Protein AF-A0A6P0XZG1-F1 (afdb_monomer)

Radius of gyration: 14.91 Å; Cα contacts (8 Å, |Δi|>4): 130; chains: 1; bounding box: 39×35×46 Å

pLDDT: mean 83.24, std 15.4, range [31.14, 98.12]

Nearest PDB structures (foldseek):
  1z3x-assembly1_A  TM=9.271E-01  e=6.833E-06  Thermosynechococcus vestitus
  4ykb-assembly6_F  TM=9.089E-01  e=1.817E-05  Chlamydomonas reinhardtii
  7e2r-assembly1_B  TM=8.414E-01  e=8.492E-06  Arabidopsis thaliana
  7e2r-assembly1_A  TM=8.650E-01  e=1.242E-05  Arabidopsis thaliana

Mean predicted aligned error: 6.39 Å

Solvent-accessible surface area (backbone atoms only — not comparable to full-atom values): 8216 Å² total; per-residue (Å²): 114,64,75,66,53,54,54,60,67,45,45,62,36,52,52,25,37,73,69,61,37,43,55,62,24,36,54,43,48,51,53,48,52,25,72,57,28,95,57,8,76,81,65,78,50,57,54,72,66,42,61,70,69,40,61,70,67,59,56,51,50,56,28,51,52,35,21,63,63,48,73,69,40,22,16,62,64,47,46,50,48,58,54,50,70,77,39,85,89,65,98,72,91,70,98,40,72,70,52,51,52,50,46,26,49,67,20,61,49,26,57,98,89,40,76,55,56,80,72,86,67,60,69,64,52,92,86,40,49,64,26,41,36,64,74,84,76,69,66,87,128

Structure (mmCIF, N/CA/C/O backbone):
data_AF-A0A6P0XZG1-F1
#
_entry.id   AF-A0A6P0XZG1-F1
#
loop_
_atom_site.group_PDB
_atom_site.id
_atom_site.type_symbol
_atom_site.label_atom_id
_atom_site.label_alt_id
_atom_site.label_comp_id
_atom_site.label_asym_id
_atom_site.label_entity_id
_atom_site.label_seq_id
_atom_site.pdbx_PDB_ins_code
_atom_site.Cartn_x
_atom_site.Cartn_y
_atom_site.Cartn_z
_atom_site.occupancy
_atom_site.B_iso_or_equiv
_atom_site.auth_seq_id
_atom_site.auth_comp_id
_atom_site.auth_asym_id
_atom_site.auth_atom_id
_atom_site.pdbx_PDB_model_num
ATOM 1 N N . MET A 1 1 ? -5.597 4.637 27.592 1.00 44.97 1 MET A N 1
ATOM 2 C CA . MET A 1 1 ? -6.274 5.655 26.754 1.00 44.97 1 MET A CA 1
ATOM 3 C C . MET A 1 1 ? -5.922 5.474 25.277 1.00 44.97 1 MET A C 1
ATOM 5 O O . MET A 1 1 ? -6.821 5.626 24.461 1.00 44.97 1 MET A O 1
ATOM 9 N N . GLU A 1 2 ? -4.711 5.007 24.944 1.00 47.00 2 GLU A N 1
ATOM 10 C CA . GLU A 1 2 ? -4.294 4.628 23.575 1.00 47.00 2 GLU A CA 1
ATOM 11 C C . GLU A 1 2 ? -5.218 3.621 22.872 1.00 47.00 2 GLU A C 1
ATOM 13 O O . GLU A 1 2 ? -5.641 3.878 21.752 1.00 47.00 2 GLU A O 1
ATOM 18 N N . GLN A 1 3 ? -5.644 2.533 23.533 1.00 44.84 3 GLN A N 1
ATOM 19 C CA . GLN A 1 3 ? -6.479 1.500 22.886 1.00 44.84 3 GLN A CA 1
ATOM 20 C C . GLN A 1 3 ? -7.816 2.032 22.332 1.00 44.84 3 GLN A C 1
ATOM 22 O O . GLN A 1 3 ? -8.344 1.511 21.354 1.00 44.84 3 GLN A O 1
ATOM 27 N N . LYS A 1 4 ? -8.382 3.067 22.972 1.00 44.97 4 LYS A N 1
ATOM 28 C CA . LYS A 1 4 ? -9.669 3.664 22.585 1.00 44.97 4 LYS A CA 1
ATOM 29 C C . LYS A 1 4 ? -9.500 4.674 21.443 1.00 44.97 4 LYS A C 1
ATOM 31 O O . LYS A 1 4 ? -10.390 4.791 20.611 1.00 44.97 4 LYS A O 1
ATOM 36 N N . SER A 1 5 ? -8.357 5.364 21.406 1.00 54.06 5 SER A N 1
ATOM 37 C CA . SER A 1 5 ? -7.994 6.303 20.339 1.00 54.06 5 SER A CA 1
ATOM 38 C C . SER A 1 5 ? -7.593 5.571 19.056 1.00 54.06 5 SER A C 1
ATOM 40 O O . SER A 1 5 ? -8.029 5.964 17.981 1.00 54.06 5 SER A O 1
ATOM 42 N N . ASN A 1 6 ? -6.865 4.452 19.171 1.00 58.75 6 ASN A N 1
ATOM 43 C CA . ASN A 1 6 ? -6.512 3.613 18.021 1.00 58.75 6 ASN A CA 1
ATOM 44 C C . ASN A 1 6 ? -7.757 3.014 17.358 1.00 58.75 6 ASN A C 1
ATOM 46 O O . ASN A 1 6 ? -7.850 2.988 16.140 1.00 58.75 6 ASN A O 1
ATOM 50 N N . ASN A 1 7 ? -8.758 2.601 18.141 1.00 65.62 7 ASN A N 1
ATOM 51 C CA . ASN A 1 7 ? -10.001 2.053 17.592 1.00 65.62 7 ASN A CA 1
ATOM 52 C C . ASN A 1 7 ? -10.780 3.092 16.751 1.00 65.62 7 ASN A C 1
ATOM 54 O O . ASN A 1 7 ? -11.318 2.759 15.703 1.00 65.62 7 ASN A O 1
ATOM 58 N N . LEU A 1 8 ? -10.770 4.368 17.157 1.00 79.44 8 LEU A N 1
ATOM 59 C CA . LEU A 1 8 ? -11.371 5.453 16.369 1.00 79.44 8 LEU A CA 1
ATOM 60 C C . LEU A 1 8 ? -10.550 5.809 15.123 1.00 79.44 8 LEU A C 1
ATOM 62 O O . LEU A 1 8 ? -11.139 6.148 14.101 1.00 79.44 8 LEU A O 1
ATOM 66 N N . LEU A 1 9 ? -9.219 5.719 15.194 1.00 86.56 9 LEU A N 1
ATOM 67 C CA . LEU A 1 9 ? -8.330 6.052 14.078 1.00 86.56 9 LEU A CA 1
ATOM 68 C C . LEU A 1 9 ? -8.569 5.154 12.856 1.00 86.56 9 LEU A C 1
ATOM 70 O O . LEU A 1 9 ? -8.528 5.641 11.733 1.00 86.56 9 LEU A O 1
ATOM 74 N N . PHE A 1 10 ? -8.869 3.871 13.073 1.00 91.75 10 PHE A N 1
ATOM 75 C CA . PHE A 1 10 ? -9.104 2.910 11.990 1.00 91.75 10 PHE A CA 1
ATOM 76 C C . PHE A 1 10 ? -10.584 2.711 11.633 1.00 91.75 10 PHE A C 1
ATOM 78 O O . PHE A 1 10 ? -10.879 1.979 10.693 1.00 91.75 10 PHE A O 1
ATOM 85 N N . ALA A 1 11 ? -11.522 3.338 12.350 1.00 92.81 11 ALA A N 1
ATOM 86 C CA . ALA A 1 11 ? -12.956 3.087 12.172 1.00 92.81 11 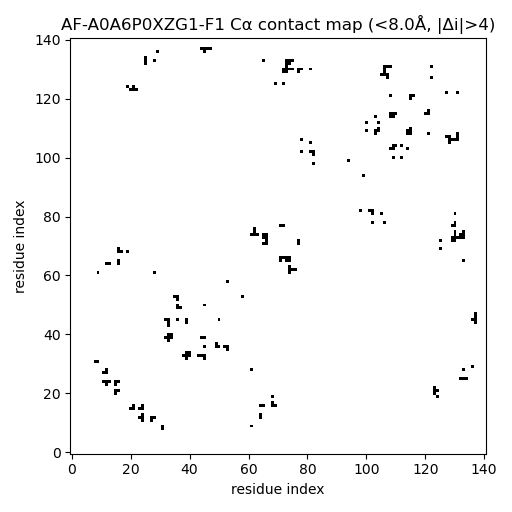ALA A CA 1
ATOM 87 C C . ALA A 1 11 ? -13.455 3.439 10.759 1.00 92.81 11 ALA A C 1
ATOM 89 O O . ALA A 1 11 ? -14.234 2.691 10.170 1.00 92.81 11 ALA A O 1
ATOM 90 N N . ASN A 1 12 ? -12.978 4.553 10.194 1.00 95.19 12 ASN A N 1
ATOM 91 C CA . ASN A 1 12 ? -13.317 4.940 8.824 1.00 95.19 12 ASN A CA 1
ATOM 92 C C . ASN A 1 12 ? -12.760 3.938 7.810 1.00 95.19 12 ASN A C 1
ATOM 94 O O . ASN A 1 12 ? -13.476 3.523 6.903 1.00 95.19 12 ASN A O 1
ATOM 98 N N . LEU A 1 13 ? -11.505 3.518 7.996 1.00 96.56 13 LEU A N 1
ATOM 99 C CA . LEU A 1 13 ? -10.852 2.546 7.126 1.00 96.56 13 LEU A CA 1
ATOM 100 C C . LEU A 1 13 ? -11.584 1.198 7.141 1.00 96.56 13 LEU A C 1
ATOM 102 O O . LEU A 1 13 ? -11.868 0.655 6.078 1.00 96.56 13 LEU A O 1
ATOM 106 N N . ASP A 1 14 ? -11.921 0.681 8.326 1.00 96.25 14 ASP A N 1
ATOM 107 C CA . ASP A 1 14 ? -12.680 -0.565 8.487 1.00 96.25 14 ASP A CA 1
ATOM 108 C C . ASP A 1 14 ? -14.017 -0.500 7.732 1.00 96.25 14 ASP A C 1
ATOM 110 O O . ASP A 1 14 ? -14.322 -1.392 6.944 1.00 96.25 14 ASP A O 1
ATOM 114 N N . ASN A 1 15 ? -14.751 0.608 7.876 1.00 97.00 15 ASN A N 1
ATOM 115 C CA . ASN A 1 15 ? -16.022 0.830 7.188 1.00 97.00 15 ASN A CA 1
ATOM 116 C C . ASN A 1 15 ? -15.869 0.936 5.657 1.00 97.00 15 ASN A C 1
ATOM 118 O O . ASN A 1 15 ? -16.650 0.339 4.914 1.00 97.00 15 ASN A O 1
ATOM 122 N N . TYR A 1 16 ? -14.864 1.669 5.162 1.00 98.12 16 TYR A N 1
ATOM 123 C CA . TYR A 1 16 ? -14.605 1.768 3.721 1.00 98.12 16 TYR A CA 1
ATOM 124 C C . TYR A 1 16 ? -14.214 0.418 3.117 1.00 98.12 16 TYR A C 1
ATOM 126 O O . TYR A 1 16 ? -14.688 0.068 2.035 1.00 98.12 16 TYR A O 1
ATOM 134 N N . LEU A 1 17 ? -13.385 -0.359 3.816 1.00 97.56 17 LEU A N 1
ATOM 135 C CA . LEU A 1 17 ? -12.974 -1.687 3.370 1.00 97.56 17 LEU A CA 1
ATOM 136 C C . LEU A 1 17 ? -14.134 -2.690 3.401 1.00 97.56 17 LEU A C 1
ATOM 138 O O . LEU A 1 17 ? -14.301 -3.440 2.440 1.00 97.56 17 LEU A O 1
ATOM 142 N N . GLU A 1 18 ? -14.971 -2.672 4.442 1.00 97.00 18 GLU A N 1
ATOM 143 C CA . GLU A 1 18 ? -16.171 -3.516 4.530 1.00 97.00 18 GLU A CA 1
ATOM 144 C C . GLU A 1 18 ? -17.127 -3.264 3.356 1.00 97.00 18 GLU A C 1
ATOM 146 O O . GLU A 1 18 ? -17.650 -4.203 2.750 1.00 97.00 18 GLU A O 1
ATOM 151 N N . GLN A 1 19 ? -17.296 -1.996 2.976 1.00 97.56 19 GLN A N 1
ATOM 152 C CA . GLN A 1 19 ? -18.109 -1.586 1.830 1.00 97.56 19 GLN A CA 1
ATOM 153 C C . GLN A 1 19 ? -17.396 -1.730 0.476 1.00 97.56 19 GLN A C 1
ATOM 155 O O . GLN A 1 19 ? -17.976 -1.383 -0.554 1.00 97.56 19 GLN A O 1
ATOM 160 N N . GLN A 1 20 ? -16.154 -2.230 0.452 1.00 96.50 20 GLN A N 1
ATOM 161 C CA . GLN A 1 20 ? -15.329 -2.363 -0.756 1.00 96.50 20 GLN A CA 1
ATOM 162 C C . GLN A 1 20 ? -15.133 -1.031 -1.502 1.00 96.50 20 GLN A C 1
ATOM 164 O O . GLN A 1 20 ? -14.974 -0.988 -2.724 1.00 96.50 20 GLN A O 1
ATOM 169 N N . GLN A 1 21 ? -15.127 0.078 -0.765 1.00 98.00 21 GLN A N 1
ATOM 170 C CA . GLN A 1 21 ? -14.813 1.410 -1.270 1.00 98.00 21 GLN A CA 1
ATOM 171 C C . GLN A 1 21 ? -13.292 1.581 -1.305 1.00 98.00 21 GLN A C 1
ATOM 173 O O . GLN A 1 21 ? -12.710 2.346 -0.541 1.00 98.00 21 GLN A O 1
ATOM 178 N N . TRP A 1 22 ? -12.638 0.826 -2.190 1.00 97.19 22 TRP A N 1
ATOM 179 C CA . TRP A 1 22 ? -11.182 0.662 -2.221 1.00 97.19 22 TRP A CA 1
ATOM 180 C C . TRP A 1 22 ? -10.405 1.968 -2.375 1.00 97.19 22 TRP A C 1
ATOM 182 O O . TRP A 1 22 ? -9.351 2.115 -1.767 1.00 97.19 22 TRP A O 1
ATOM 192 N N . GLN A 1 23 ? -10.922 2.920 -3.156 1.00 95.69 23 GLN A N 1
ATOM 193 C CA . GLN A 1 23 ? -10.289 4.230 -3.307 1.00 95.69 23 GLN A CA 1
ATOM 194 C C . GLN A 1 23 ? -10.348 5.032 -2.001 1.00 95.69 23 GLN A C 1
ATOM 196 O O . GLN A 1 23 ? -9.318 5.495 -1.528 1.00 95.69 23 GLN A O 1
ATOM 201 N N . CYS A 1 24 ? -11.523 5.123 -1.371 1.00 96.06 24 CYS A N 1
ATOM 202 C CA . CYS A 1 24 ? -11.682 5.812 -0.088 1.00 96.06 24 CYS A CA 1
ATOM 203 C C . CYS A 1 24 ? -10.865 5.138 1.023 1.00 96.06 24 CYS A C 1
ATOM 205 O O . CYS A 1 24 ? -10.276 5.818 1.854 1.00 96.06 24 CYS A O 1
ATOM 207 N N . ALA A 1 25 ? -10.780 3.804 1.020 1.00 96.81 25 ALA A N 1
ATOM 208 C CA . ALA A 1 25 ? -9.919 3.062 1.937 1.00 96.81 25 ALA A CA 1
ATOM 209 C C . ALA A 1 25 ? -8.429 3.364 1.706 1.00 96.81 25 ALA A C 1
ATOM 211 O O . ALA A 1 25 ? -7.663 3.461 2.665 1.00 96.81 25 ALA A O 1
ATOM 212 N N . ASN A 1 26 ? -8.011 3.523 0.447 1.00 95.25 26 ASN A N 1
ATOM 213 C CA . ASN A 1 26 ? -6.645 3.901 0.097 1.00 95.25 26 ASN A CA 1
ATOM 214 C C . ASN A 1 26 ? -6.304 5.309 0.607 1.00 95.25 26 ASN A C 1
ATOM 216 O O . ASN A 1 26 ? -5.312 5.479 1.309 1.00 95.25 26 ASN A O 1
ATOM 220 N N . GLU A 1 27 ? -7.175 6.279 0.327 1.00 92.94 27 GLU A N 1
ATOM 221 C CA . GLU A 1 27 ? -7.048 7.665 0.793 1.00 92.94 27 GLU A CA 1
ATOM 222 C C . GLU A 1 27 ? -7.064 7.746 2.332 1.00 92.94 27 GLU A C 1
ATOM 224 O O . GLU A 1 27 ? -6.228 8.414 2.932 1.00 92.94 27 GLU A O 1
ATOM 229 N N . GLU A 1 28 ? -7.952 7.013 3.014 1.00 94.56 28 GLU A N 1
ATOM 230 C CA . GLU A 1 28 ? -7.965 6.979 4.483 1.00 94.56 28 GLU A CA 1
ATOM 231 C C . GLU A 1 28 ? -6.701 6.314 5.048 1.00 94.56 28 GLU A C 1
ATOM 233 O O . GLU A 1 28 ? -6.186 6.759 6.070 1.00 94.56 28 GLU A O 1
ATOM 238 N N . THR A 1 29 ? -6.158 5.284 4.387 1.00 93.56 29 THR A N 1
ATOM 239 C CA . THR A 1 29 ? -4.890 4.660 4.807 1.00 93.56 29 THR A CA 1
ATOM 240 C C . THR A 1 29 ? -3.748 5.673 4.773 1.00 93.56 29 THR A C 1
ATOM 242 O O . THR A 1 29 ? -2.985 5.759 5.732 1.00 93.56 29 THR A O 1
ATOM 245 N N . GLU A 1 30 ? -3.658 6.474 3.712 1.00 89.00 30 GLU A N 1
ATOM 246 C CA . GLU A 1 30 ? -2.685 7.563 3.596 1.00 89.00 30 GLU A CA 1
ATOM 247 C C . GLU A 1 30 ? -2.861 8.601 4.711 1.00 89.00 30 GLU A C 1
ATOM 249 O O . GLU A 1 30 ? -1.910 8.914 5.422 1.00 89.00 30 GLU A O 1
ATOM 254 N N . GLN A 1 31 ? -4.094 9.047 4.957 1.00 89.00 31 GLN A N 1
ATOM 255 C CA . GLN A 1 31 ? -4.394 9.983 6.044 1.00 89.00 31 GLN A CA 1
ATOM 256 C C . GLN A 1 31 ? -4.040 9.424 7.425 1.00 89.00 31 GLN A C 1
ATOM 258 O O . GLN A 1 31 ? -3.594 10.160 8.305 1.00 89.00 31 GLN A O 1
ATOM 263 N N . ILE A 1 32 ? -4.236 8.124 7.646 1.00 90.31 32 ILE A N 1
ATOM 264 C CA . ILE A 1 32 ? -3.835 7.463 8.887 1.00 90.31 32 ILE A CA 1
ATOM 265 C C . ILE A 1 32 ? -2.309 7.449 9.023 1.00 90.31 32 ILE A C 1
ATOM 267 O O . ILE A 1 32 ? -1.812 7.761 10.103 1.00 90.31 32 ILE A O 1
ATOM 271 N N . LEU A 1 33 ? -1.571 7.139 7.954 1.00 87.00 33 LEU A N 1
ATOM 272 C CA . LEU A 1 33 ? -0.107 7.173 7.974 1.00 87.00 33 LEU A CA 1
ATOM 273 C C . LEU A 1 33 ? 0.417 8.595 8.230 1.00 87.00 33 LEU A C 1
ATOM 275 O O . LEU A 1 33 ? 1.325 8.759 9.040 1.00 87.00 33 LEU A O 1
ATOM 279 N N . LEU A 1 34 ? -0.200 9.627 7.642 1.00 86.50 34 LEU A N 1
ATOM 280 C CA . LEU A 1 34 ? 0.192 11.026 7.860 1.00 86.50 34 LEU A CA 1
ATOM 281 C C . LEU A 1 34 ? 0.006 11.427 9.327 1.00 86.50 34 LEU A C 1
ATOM 283 O O . LEU A 1 34 ? 0.897 12.018 9.926 1.00 86.50 34 LEU A O 1
ATOM 287 N N . LYS A 1 35 ? -1.118 11.029 9.940 1.00 86.19 35 LYS A N 1
ATOM 288 C CA . LYS A 1 35 ? -1.396 11.239 11.376 1.00 86.19 35 LYS A CA 1
ATOM 289 C C . LYS A 1 35 ? -0.435 10.487 12.301 1.00 86.19 35 LYS A C 1
ATOM 291 O O . LYS A 1 35 ? -0.376 10.806 13.487 1.00 86.19 35 LYS A O 1
ATOM 296 N N . MET A 1 36 ? 0.221 9.442 11.803 1.00 83.75 36 MET A N 1
ATOM 297 C CA . MET A 1 36 ? 1.172 8.628 12.561 1.00 83.75 36 MET A CA 1
ATOM 298 C C . MET A 1 36 ? 2.628 9.053 12.363 1.00 83.75 36 MET A C 1
ATOM 300 O O . MET A 1 36 ? 3.464 8.641 13.168 1.00 83.75 36 MET A O 1
ATOM 304 N N . SER A 1 37 ? 2.932 9.827 11.318 1.00 81.44 37 SER A N 1
ATOM 305 C CA . SER A 1 37 ? 4.247 10.446 11.129 1.00 81.44 37 SER A CA 1
ATOM 306 C C . SER A 1 37 ? 4.405 11.625 12.098 1.00 81.44 37 SER A C 1
ATOM 308 O O . SER A 1 37 ? 3.418 12.232 12.518 1.00 81.44 37 SER A O 1
ATOM 310 N N . GLU A 1 38 ? 5.650 11.919 12.485 1.00 75.94 38 GLU A N 1
ATOM 311 C CA . GLU A 1 38 ? 5.972 13.045 13.370 1.00 75.94 38 GLU A CA 1
ATOM 312 C C . GLU A 1 38 ? 5.578 14.383 12.722 1.00 75.94 38 GLU A C 1
ATOM 314 O O . GLU A 1 38 ? 4.923 15.195 13.375 1.00 75.94 38 GLU A O 1
ATOM 319 N N . ASP A 1 39 ? 5.886 14.550 11.429 1.00 74.38 39 ASP A N 1
ATOM 320 C CA . ASP A 1 39 ? 5.683 15.798 10.677 1.00 74.38 39 ASP A CA 1
ATOM 321 C C . ASP A 1 39 ? 4.701 15.643 9.494 1.00 74.38 39 ASP A C 1
ATOM 323 O O . ASP A 1 39 ? 4.377 16.621 8.818 1.00 74.38 39 ASP A O 1
ATOM 327 N N . GLY A 1 40 ? 4.184 14.433 9.242 1.00 75.62 40 GLY A N 1
ATOM 328 C CA . GLY A 1 40 ? 3.423 14.112 8.028 1.00 75.62 40 GLY A CA 1
ATOM 329 C C . GLY A 1 40 ? 2.174 14.965 7.799 1.00 75.62 40 GLY A C 1
ATOM 330 O O . GLY A 1 40 ? 1.867 15.317 6.667 1.00 75.62 40 GLY A O 1
ATOM 331 N N . LEU A 1 41 ? 1.466 15.370 8.858 1.00 76.50 41 LEU A N 1
ATOM 332 C CA . LEU A 1 41 ? 0.315 16.276 8.728 1.00 76.50 41 L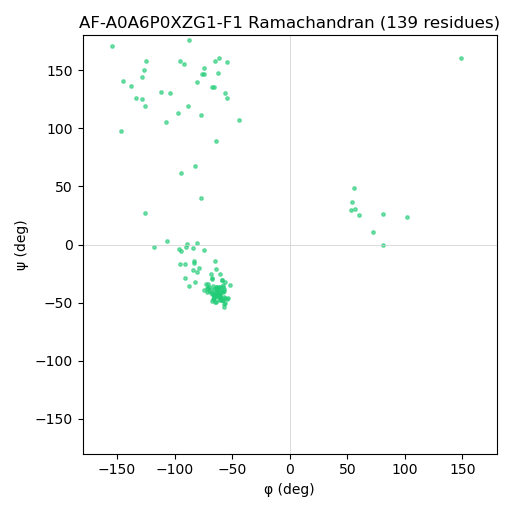EU A CA 1
ATOM 333 C C . LEU A 1 41 ? 0.699 17.700 8.300 1.00 76.50 41 LEU A C 1
ATOM 335 O O . LEU A 1 41 ? -0.145 18.414 7.759 1.00 76.50 41 LEU A O 1
ATOM 339 N N . GLU A 1 42 ? 1.928 18.133 8.582 1.00 74.94 42 GLU A N 1
ATOM 340 C CA . GLU A 1 42 ? 2.420 19.462 8.210 1.00 74.94 42 GLU A CA 1
ATOM 341 C C . GLU A 1 42 ? 3.019 19.468 6.801 1.00 74.94 42 GLU A C 1
ATOM 343 O O . GLU A 1 42 ? 2.874 20.452 6.074 1.00 74.94 42 GLU A O 1
ATOM 348 N N . THR A 1 43 ? 3.681 18.376 6.414 1.00 77.06 43 THR A N 1
ATOM 349 C CA . THR A 1 43 ? 4.369 18.237 5.123 1.00 77.06 43 THR A CA 1
ATOM 350 C C . THR A 1 43 ? 3.492 17.645 4.023 1.00 77.06 43 THR A C 1
ATOM 352 O O . THR A 1 43 ? 3.850 17.769 2.853 1.00 77.06 43 THR A O 1
ATOM 355 N N . ASP A 1 44 ? 2.371 17.011 4.386 1.00 76.69 44 ASP A N 1
ATOM 356 C CA . ASP A 1 44 ? 1.562 16.158 3.501 1.00 76.69 44 ASP A CA 1
ATOM 357 C C . ASP A 1 44 ? 2.412 15.056 2.836 1.00 76.69 44 ASP A C 1
ATOM 359 O O . ASP A 1 44 ? 2.179 14.638 1.703 1.00 76.69 44 ASP A O 1
ATOM 363 N N . PHE A 1 45 ? 3.467 14.620 3.536 1.00 74.81 45 PHE A N 1
ATOM 364 C CA . PHE A 1 45 ? 4.474 13.702 3.023 1.00 74.81 45 PHE A CA 1
ATOM 365 C C . PHE A 1 45 ? 4.981 12.768 4.122 1.00 74.81 45 PHE A C 1
ATOM 367 O O . PHE A 1 45 ? 5.195 13.180 5.259 1.00 74.81 45 PHE A O 1
ATOM 374 N N . ILE A 1 46 ? 5.202 11.503 3.767 1.00 73.38 46 ILE A N 1
ATOM 375 C CA . ILE A 1 46 ? 5.769 10.486 4.656 1.00 73.38 46 ILE A CA 1
ATOM 376 C C . ILE A 1 46 ? 6.977 9.901 3.944 1.00 73.38 46 ILE A C 1
ATOM 378 O O . ILE A 1 46 ? 6.835 9.309 2.869 1.00 73.38 46 ILE A O 1
ATOM 382 N N . ASP A 1 47 ? 8.153 10.039 4.544 1.00 71.62 47 ASP A N 1
ATOM 383 C CA . ASP A 1 47 ? 9.342 9.362 4.046 1.00 71.62 47 ASP A CA 1
ATOM 384 C C . ASP A 1 47 ? 9.488 7.948 4.640 1.00 71.62 47 ASP A C 1
ATOM 386 O O . ASP A 1 47 ? 8.692 7.469 5.455 1.00 71.62 47 ASP A O 1
ATOM 390 N N . LEU A 1 48 ? 10.500 7.221 4.171 1.00 70.50 48 LEU A N 1
ATOM 391 C CA . LEU A 1 48 ? 10.781 5.877 4.671 1.00 70.50 48 LEU A CA 1
ATOM 392 C C . LEU A 1 48 ? 11.252 5.882 6.132 1.00 70.50 48 LEU A C 1
ATOM 394 O O . LEU A 1 48 ? 10.992 4.907 6.837 1.00 70.50 48 LEU A O 1
ATOM 398 N N . ASP A 1 49 ? 11.900 6.951 6.594 1.00 72.25 49 ASP A N 1
ATOM 399 C CA . ASP A 1 49 ? 12.395 7.052 7.967 1.00 72.25 49 ASP A CA 1
ATOM 400 C C . ASP A 1 49 ? 11.218 7.222 8.945 1.00 72.25 49 ASP A C 1
ATOM 402 O O . ASP A 1 49 ? 11.196 6.603 10.011 1.00 72.25 49 ASP A O 1
ATOM 406 N N . ASP A 1 50 ? 10.187 7.977 8.562 1.00 72.19 50 ASP A N 1
ATOM 407 C CA . ASP A 1 50 ? 8.925 8.095 9.292 1.00 72.19 50 ASP A CA 1
ATOM 408 C C . ASP A 1 50 ? 8.219 6.743 9.417 1.00 72.19 50 ASP A C 1
ATOM 410 O O . ASP A 1 50 ? 7.783 6.357 10.505 1.00 72.19 50 ASP A O 1
ATOM 414 N N . ILE A 1 51 ? 8.157 5.979 8.321 1.00 71.19 51 ILE A N 1
ATOM 415 C CA . ILE A 1 51 ? 7.613 4.612 8.311 1.00 71.19 51 ILE A CA 1
ATOM 416 C C . ILE A 1 51 ? 8.401 3.708 9.269 1.00 71.19 51 ILE A C 1
ATOM 418 O O . ILE A 1 51 ? 7.801 2.905 9.984 1.00 71.19 51 ILE A O 1
ATOM 422 N N . GLU A 1 52 ? 9.730 3.819 9.317 1.00 70.38 52 GLU A N 1
ATOM 423 C CA . GLU A 1 52 ? 10.561 3.018 10.226 1.00 70.38 52 GLU A CA 1
ATOM 424 C C . GLU A 1 52 ? 10.348 3.369 11.707 1.00 70.38 52 GLU A C 1
ATOM 426 O O . GLU A 1 52 ? 10.469 2.493 12.570 1.00 70.38 52 GLU A O 1
ATOM 431 N N . LYS A 1 53 ? 10.001 4.623 12.016 1.00 73.62 53 LYS A N 1
ATOM 432 C CA . LYS A 1 53 ? 9.706 5.082 13.384 1.00 73.62 53 LYS A CA 1
ATOM 433 C C . LYS A 1 53 ? 8.290 4.738 13.853 1.00 73.62 53 LYS A C 1
ATOM 435 O O . LYS A 1 53 ? 8.049 4.674 15.062 1.00 73.62 53 LYS A O 1
ATOM 440 N N . MET A 1 54 ? 7.345 4.531 12.937 1.00 76.81 54 MET A N 1
ATOM 441 C CA . MET A 1 54 ? 5.958 4.210 13.279 1.00 76.81 54 MET A CA 1
ATOM 442 C C . MET A 1 54 ? 5.843 2.884 14.048 1.00 76.81 54 MET A C 1
ATOM 444 O O . MET A 1 54 ? 6.582 1.918 13.842 1.00 76.81 54 MET A O 1
ATOM 448 N N . SER A 1 55 ? 4.857 2.808 14.950 1.00 80.62 55 SER A N 1
ATOM 449 C CA . SER A 1 55 ? 4.689 1.618 15.785 1.00 80.62 55 SER A CA 1
ATOM 450 C C . SER A 1 55 ? 4.305 0.380 14.961 1.00 80.62 55 SER A C 1
ATOM 452 O O . SER A 1 55 ? 3.397 0.400 14.126 1.00 80.62 55 SER A O 1
ATOM 454 N N . VAL A 1 56 ? 4.951 -0.747 15.270 1.00 81.25 56 VAL A N 1
ATOM 455 C CA . VAL A 1 56 ? 4.676 -2.050 14.639 1.00 81.25 56 VAL A CA 1
ATOM 456 C C . VAL A 1 56 ? 3.203 -2.460 14.780 1.00 81.25 56 VAL A C 1
ATOM 458 O O . VAL A 1 56 ? 2.656 -3.123 13.900 1.00 81.25 56 VAL A O 1
ATOM 461 N N . GLU A 1 57 ? 2.548 -2.082 15.878 1.00 84.88 57 GLU A N 1
ATOM 462 C CA . GLU A 1 57 ? 1.151 -2.443 16.142 1.00 84.88 57 GLU A CA 1
ATOM 463 C C . GLU A 1 57 ? 0.168 -1.718 15.213 1.00 84.88 57 GLU A C 1
ATOM 465 O O . GLU A 1 57 ? -0.804 -2.314 14.740 1.00 84.88 57 GLU A O 1
ATOM 470 N N . ASN A 1 58 ? 0.451 -0.457 14.883 1.00 84.31 58 ASN A N 1
ATOM 471 C CA . ASN A 1 58 ? -0.361 0.304 13.939 1.00 84.31 58 ASN A CA 1
ATOM 472 C C . ASN A 1 58 ? -0.274 -0.286 12.527 1.00 84.31 58 ASN A C 1
ATOM 474 O O . ASN A 1 58 ? -1.308 -0.528 11.905 1.00 84.31 58 ASN A O 1
ATOM 478 N N . PHE A 1 59 ? 0.937 -0.609 12.057 1.00 84.44 59 PHE A N 1
ATOM 479 C CA . PHE A 1 59 ? 1.116 -1.263 10.757 1.00 84.44 59 PHE A CA 1
ATOM 480 C C . PHE A 1 59 ? 0.423 -2.618 10.681 1.00 84.44 59 PHE A C 1
ATOM 482 O O . PHE A 1 59 ? -0.235 -2.912 9.685 1.00 84.44 59 PHE A O 1
ATOM 489 N N . LYS A 1 60 ? 0.517 -3.428 11.741 1.00 89.62 60 LYS A N 1
ATOM 490 C CA . LYS A 1 60 ? -0.212 -4.701 11.817 1.00 89.62 60 LYS A CA 1
ATOM 491 C C . LYS A 1 60 ? -1.717 -4.499 11.708 1.00 89.62 60 LYS A C 1
ATOM 493 O O . LYS A 1 60 ? -2.373 -5.293 11.046 1.00 89.62 60 LYS A O 1
ATOM 498 N N . THR A 1 61 ? -2.257 -3.459 12.339 1.00 92.44 61 THR A N 1
ATOM 499 C CA . THR A 1 61 ? -3.697 -3.181 12.298 1.00 92.44 61 THR A CA 1
ATOM 500 C C . THR A 1 61 ? -4.143 -2.790 10.888 1.00 92.44 61 THR A C 1
ATOM 502 O O . THR A 1 61 ? -5.103 -3.367 10.380 1.00 92.44 61 THR A O 1
ATOM 505 N N . LEU A 1 62 ? -3.418 -1.877 10.226 1.00 92.62 62 LEU A N 1
ATOM 506 C CA . LEU A 1 62 ? 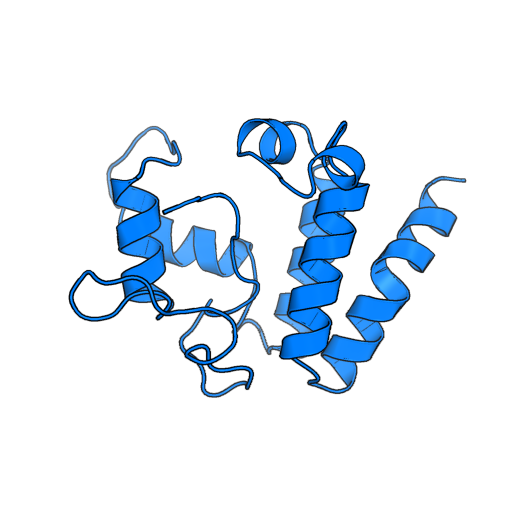-3.683 -1.511 8.830 1.00 92.62 62 LEU A CA 1
ATOM 507 C C . LEU A 1 62 ? -3.638 -2.740 7.914 1.00 92.62 62 LEU A C 1
ATOM 509 O O . LEU A 1 62 ? -4.571 -2.987 7.153 1.00 92.62 62 LEU A O 1
ATOM 513 N N . ASP A 1 63 ? -2.570 -3.530 8.021 1.00 93.94 63 ASP A N 1
ATOM 514 C CA . ASP A 1 63 ? -2.370 -4.720 7.200 1.00 93.94 6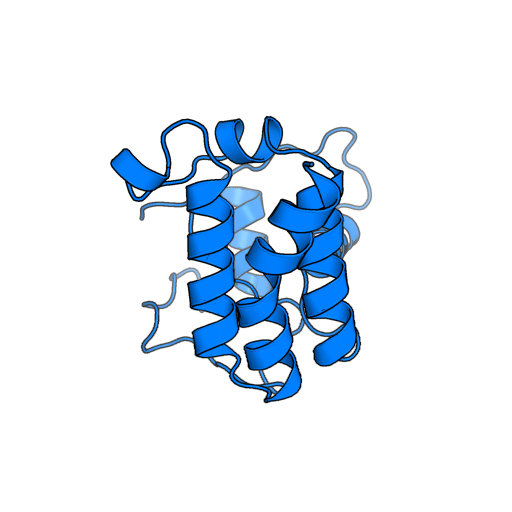3 ASP A CA 1
ATOM 515 C C . ASP A 1 63 ? -3.476 -5.761 7.415 1.00 93.94 63 ASP A C 1
ATOM 517 O O . ASP A 1 63 ? -4.053 -6.265 6.456 1.00 93.94 63 ASP A O 1
ATOM 521 N N . GLN A 1 64 ? -3.853 -6.028 8.668 1.00 95.69 64 GLN A N 1
ATOM 522 C CA . GLN A 1 64 ? -4.926 -6.969 8.993 1.00 95.69 64 GLN A CA 1
ATOM 523 C C . GLN A 1 64 ? -6.278 -6.553 8.414 1.00 95.69 64 GLN A C 1
ATOM 525 O O . GLN A 1 64 ? -7.026 -7.421 7.960 1.00 95.69 64 GLN A O 1
ATOM 530 N N . LEU A 1 65 ? -6.605 -5.258 8.414 1.00 96.81 65 LEU A N 1
ATOM 531 C CA . LEU A 1 65 ? -7.843 -4.767 7.808 1.00 96.81 65 LEU A CA 1
ATOM 532 C C . LEU A 1 65 ? -7.836 -4.991 6.293 1.00 96.81 65 LEU A C 1
ATOM 534 O O . LEU A 1 65 ? -8.781 -5.574 5.755 1.00 96.81 65 LEU A O 1
ATOM 538 N N . TRP A 1 66 ? -6.754 -4.601 5.616 1.00 97.81 66 TRP A N 1
ATOM 539 C CA . TRP A 1 66 ? -6.605 -4.810 4.175 1.00 97.81 66 TRP A CA 1
ATOM 540 C C . TRP A 1 66 ? -6.688 -6.291 3.802 1.00 97.81 66 TRP A C 1
ATOM 542 O O . TRP A 1 66 ? -7.482 -6.652 2.931 1.00 97.81 66 TRP A O 1
ATOM 552 N N . LEU A 1 67 ? -5.963 -7.163 4.505 1.00 97.56 67 LEU A N 1
ATOM 553 C CA . LEU A 1 67 ? -6.000 -8.610 4.288 1.00 97.56 67 LEU A CA 1
ATOM 554 C C . LEU A 1 67 ? -7.406 -9.186 4.499 1.00 97.56 67 LEU A C 1
ATOM 556 O O . LEU A 1 67 ? -7.898 -9.943 3.661 1.00 97.56 67 LEU A O 1
ATOM 560 N N . LYS A 1 68 ? -8.077 -8.811 5.596 1.00 97.56 68 LYS A N 1
ATOM 561 C CA . LYS A 1 68 ? -9.408 -9.319 5.961 1.00 97.56 68 LYS A CA 1
ATOM 562 C C . LYS A 1 68 ? -10.430 -9.071 4.855 1.00 97.56 68 LYS A C 1
ATOM 564 O O . LYS A 1 68 ? -11.103 -10.008 4.432 1.00 97.56 68 LYS A O 1
ATOM 569 N N . TYR A 1 69 ? -10.561 -7.826 4.401 1.00 97.69 69 TYR A N 1
ATOM 570 C CA . TYR A 1 69 ? -11.625 -7.454 3.464 1.00 97.69 69 TYR A CA 1
ATOM 571 C C . TYR A 1 69 ? -11.275 -7.743 2.005 1.00 97.69 69 TYR A C 1
ATOM 573 O O . TYR A 1 69 ? -12.173 -7.927 1.186 1.00 97.69 69 TYR A O 1
ATOM 581 N N . SER A 1 70 ? -9.986 -7.844 1.675 1.00 96.88 70 SER A N 1
ATOM 582 C CA . SER A 1 70 ? -9.530 -8.223 0.333 1.00 96.88 70 SER A CA 1
ATOM 583 C C . SER A 1 70 ? -9.359 -9.731 0.142 1.00 96.88 70 SER A C 1
ATOM 585 O O . SER A 1 70 ? -8.968 -10.156 -0.939 1.00 96.88 70 SER A O 1
ATOM 587 N N . ASN A 1 71 ? -9.632 -10.553 1.163 1.00 96.44 71 ASN A N 1
ATOM 588 C CA . ASN A 1 71 ? -9.352 -11.991 1.144 1.00 96.44 71 ASN A CA 1
ATOM 589 C C . ASN A 1 71 ? -7.867 -12.296 0.843 1.00 96.44 71 ASN A C 1
ATOM 591 O O . ASN A 1 71 ? -7.542 -13.124 -0.007 1.00 96.44 71 ASN A O 1
ATOM 595 N N . ASN A 1 72 ? -6.973 -11.608 1.561 1.00 96.00 72 ASN A N 1
ATOM 596 C CA . ASN A 1 72 ? -5.512 -11.647 1.418 1.00 96.00 72 ASN A CA 1
ATOM 597 C C . ASN A 1 72 ? -4.993 -11.217 0.036 1.00 96.00 72 ASN A C 1
ATOM 599 O O . ASN A 1 72 ? -3.921 -11.642 -0.387 1.00 96.00 72 ASN A O 1
ATOM 603 N N . HIS A 1 73 ? -5.753 -10.390 -0.684 1.00 97.06 73 HIS A N 1
ATOM 604 C CA . HIS A 1 73 ? -5.362 -9.907 -2.009 1.00 97.06 73 HIS A CA 1
ATOM 605 C C . HIS A 1 73 ? -4.583 -8.584 -1.952 1.00 97.06 73 HIS A C 1
ATOM 607 O O . HIS A 1 73 ? -3.728 -8.315 -2.793 1.00 97.06 73 HIS A O 1
ATOM 613 N N . PHE A 1 74 ? -4.846 -7.764 -0.938 1.00 97.38 74 PHE A N 1
ATOM 614 C CA . PHE A 1 74 ? -4.235 -6.458 -0.694 1.00 97.38 74 PHE A CA 1
ATOM 615 C C . PHE A 1 74 ? -3.651 -6.394 0.718 1.00 97.38 74 PHE A C 1
ATOM 617 O O . PHE A 1 74 ? -4.178 -7.024 1.636 1.00 97.38 74 PHE A O 1
ATOM 624 N N . GLY A 1 75 ? -2.586 -5.610 0.895 1.00 94.44 75 GLY A 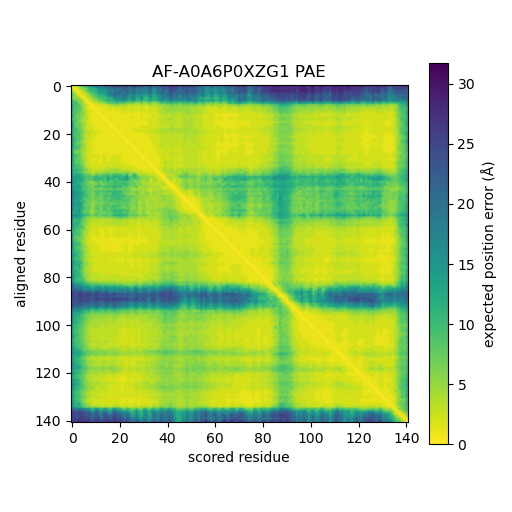N 1
ATOM 625 C CA . GLY A 1 75 ? -1.909 -5.447 2.183 1.00 94.44 75 GLY A CA 1
ATOM 626 C C . GLY A 1 75 ? -0.409 -5.177 2.060 1.00 94.44 75 GLY A C 1
ATOM 627 O O . GLY A 1 75 ? 0.231 -5.489 1.055 1.00 94.44 75 GLY A O 1
ATOM 628 N N . PHE A 1 76 ? 0.167 -4.631 3.126 1.00 89.81 76 PHE A N 1
ATOM 629 C CA . PHE A 1 76 ? 1.598 -4.355 3.244 1.00 89.81 76 PHE A CA 1
ATOM 630 C C . PHE A 1 76 ? 2.423 -5.643 3.384 1.00 89.81 76 PHE A C 1
ATOM 632 O O . PHE A 1 76 ? 3.543 -5.737 2.874 1.00 89.81 76 PHE A O 1
ATOM 639 N N . SER A 1 77 ? 1.877 -6.668 4.043 1.00 91.19 77 SER A N 1
ATOM 640 C CA . SER A 1 77 ? 2.494 -7.998 4.087 1.00 91.19 77 SER A CA 1
ATOM 641 C C . SER A 1 77 ? 2.559 -8.633 2.701 1.00 91.19 77 SER A C 1
ATOM 643 O O . SER A 1 77 ? 3.584 -9.222 2.367 1.00 91.19 77 SER A O 1
ATOM 645 N N . ILE A 1 78 ? 1.544 -8.420 1.857 1.00 93.00 78 ILE A N 1
ATOM 646 C CA . ILE A 1 78 ? 1.541 -8.871 0.460 1.00 93.00 78 ILE A CA 1
ATOM 647 C C . ILE A 1 78 ? 2.647 -8.174 -0.342 1.00 93.00 78 ILE A C 1
ATOM 649 O O . ILE A 1 78 ? 3.379 -8.844 -1.070 1.00 93.00 78 ILE A O 1
ATOM 653 N N . HIS A 1 79 ? 2.863 -6.861 -0.167 1.00 89.88 79 HIS A N 1
ATOM 654 C CA . HIS A 1 79 ? 4.014 -6.177 -0.787 1.00 89.88 79 HIS A CA 1
ATOM 655 C C . HIS A 1 79 ? 5.339 -6.814 -0.376 1.00 89.88 79 HIS A C 1
ATOM 657 O O . HIS A 1 79 ? 6.209 -7.061 -1.216 1.00 89.88 79 HIS A O 1
ATOM 663 N N . LYS A 1 80 ? 5.489 -7.105 0.921 1.00 85.38 80 LYS A N 1
ATOM 664 C CA . LYS A 1 80 ? 6.689 -7.748 1.455 1.00 85.38 80 LYS A CA 1
ATOM 665 C C . LYS A 1 80 ? 6.882 -9.142 0.864 1.00 85.38 80 LYS A C 1
ATOM 667 O O . LYS A 1 80 ? 7.997 -9.464 0.464 1.00 85.38 80 LYS A O 1
ATOM 672 N N . GLU A 1 81 ? 5.831 -9.951 0.777 1.00 88.44 81 GLU A N 1
ATOM 673 C CA . GLU A 1 81 ? 5.877 -11.285 0.171 1.00 88.44 81 GLU A CA 1
ATOM 674 C C . GLU A 1 81 ? 6.283 -11.229 -1.303 1.00 88.44 81 GLU A C 1
ATOM 676 O O . GLU A 1 81 ? 7.188 -11.962 -1.702 1.00 88.44 81 GLU A O 1
ATOM 681 N N . ILE A 1 82 ? 5.701 -10.312 -2.082 1.00 86.94 82 ILE A N 1
ATOM 682 C CA . ILE A 1 82 ? 6.047 -10.095 -3.494 1.00 86.94 82 ILE A CA 1
ATOM 683 C C . ILE A 1 82 ? 7.537 -9.760 -3.634 1.00 86.94 82 ILE A C 1
ATOM 685 O O . ILE A 1 82 ? 8.242 -10.377 -4.434 1.00 86.94 82 ILE A O 1
ATOM 689 N N . ILE A 1 83 ? 8.054 -8.835 -2.820 1.00 82.00 83 ILE A N 1
ATOM 690 C CA . ILE A 1 83 ? 9.474 -8.464 -2.867 1.00 82.00 83 ILE A CA 1
ATOM 691 C C . ILE A 1 83 ? 10.377 -9.612 -2.388 1.00 82.00 83 ILE A C 1
ATOM 693 O O . ILE A 1 83 ? 11.454 -9.820 -2.952 1.00 82.00 83 ILE A O 1
ATOM 697 N N . CYS A 1 84 ? 9.979 -10.351 -1.349 1.00 74.94 84 CYS A N 1
ATOM 698 C CA . CYS A 1 84 ? 10.759 -11.453 -0.785 1.00 74.94 84 CYS A CA 1
ATOM 699 C C . CYS A 1 84 ? 10.827 -12.667 -1.718 1.00 74.94 84 CYS A C 1
ATOM 701 O O . CYS A 1 84 ? 11.900 -13.259 -1.849 1.00 74.94 84 CYS A O 1
ATOM 703 N N . PHE A 1 85 ? 9.727 -13.016 -2.390 1.00 67.81 85 PHE A N 1
ATOM 704 C CA . PHE A 1 85 ? 9.688 -14.095 -3.381 1.00 67.81 85 PHE A CA 1
ATOM 705 C C . PHE A 1 85 ? 10.711 -13.856 -4.497 1.00 67.81 85 PHE A C 1
ATOM 707 O O . PHE A 1 85 ? 11.458 -14.746 -4.899 1.00 67.81 85 PHE A O 1
ATOM 714 N N . ASP A 1 86 ? 10.821 -12.599 -4.909 1.00 61.72 86 ASP A N 1
ATOM 715 C CA . ASP A 1 86 ? 11.744 -12.125 -5.928 1.00 61.72 86 ASP A CA 1
ATOM 716 C C . ASP A 1 86 ? 13.217 -12.031 -5.480 1.00 61.72 86 ASP A C 1
ATOM 718 O O . ASP A 1 86 ? 14.090 -11.690 -6.285 1.00 61.72 86 ASP A O 1
ATOM 722 N N . ARG A 1 87 ? 13.501 -12.292 -4.197 1.00 62.50 87 ARG A N 1
ATOM 723 C CA . ARG A 1 87 ? 14.787 -12.039 -3.525 1.00 62.50 87 ARG A CA 1
ATOM 724 C C . ARG A 1 87 ? 15.390 -13.261 -2.843 1.00 62.50 87 ARG A C 1
ATOM 726 O O . ARG A 1 87 ? 16.181 -13.089 -1.913 1.00 62.50 87 ARG A O 1
ATOM 733 N N . LEU A 1 88 ? 15.091 -14.475 -3.311 1.00 54.88 88 LEU A N 1
ATOM 734 C CA . LEU A 1 88 ? 15.888 -15.657 -2.961 1.00 54.88 88 LEU A CA 1
ATOM 735 C C . LEU A 1 88 ? 17.383 -15.265 -3.064 1.00 54.88 88 LEU A C 1
ATOM 737 O O . LEU A 1 88 ? 17.869 -15.045 -4.172 1.00 54.88 88 LEU A O 1
ATOM 741 N N . ASN A 1 89 ? 18.074 -15.117 -1.917 1.00 51.53 89 ASN A N 1
ATOM 742 C CA . ASN A 1 89 ? 19.510 -14.797 -1.733 1.00 51.53 89 ASN A CA 1
ATOM 743 C C . ASN A 1 89 ? 19.971 -13.356 -1.361 1.00 51.53 89 ASN A C 1
ATOM 745 O O . ASN A 1 89 ? 21.140 -13.053 -1.597 1.00 51.53 89 ASN A O 1
ATOM 749 N N . GLN A 1 90 ? 19.171 -12.466 -0.748 1.00 56.22 90 GLN A N 1
ATOM 750 C CA . GLN A 1 90 ? 19.717 -11.214 -0.154 1.00 56.22 90 GLN A CA 1
ATOM 751 C C . GLN A 1 90 ? 19.645 -11.172 1.383 1.00 56.22 90 GLN A C 1
ATOM 753 O O . GLN A 1 90 ? 18.595 -11.422 1.963 1.00 56.22 90 GLN A O 1
ATOM 758 N N . GLU A 1 91 ? 20.761 -10.811 2.036 1.00 54.75 91 GLU A N 1
ATOM 759 C CA . GLU A 1 91 ? 20.912 -10.802 3.506 1.00 54.75 91 GLU A CA 1
ATOM 760 C C . GLU A 1 91 ? 20.280 -9.584 4.208 1.00 54.75 91 GLU A C 1
ATOM 762 O O . GLU A 1 91 ? 20.006 -9.645 5.406 1.00 54.75 91 GLU A O 1
ATOM 767 N N . LYS A 1 92 ? 20.040 -8.475 3.492 1.00 57.56 92 LYS A N 1
ATOM 768 C CA . LYS A 1 92 ? 19.418 -7.257 4.041 1.00 57.56 92 LYS A CA 1
ATOM 769 C C . LYS A 1 92 ? 18.387 -6.665 3.084 1.00 57.56 92 LYS A C 1
ATOM 771 O O . LYS A 1 92 ? 18.609 -6.579 1.875 1.00 57.56 92 LYS A O 1
ATOM 776 N N . PHE A 1 93 ? 17.253 -6.263 3.648 1.00 64.00 93 PHE A N 1
ATOM 777 C CA . PHE A 1 93 ? 16.169 -5.586 2.948 1.00 64.00 93 PHE A CA 1
ATOM 778 C C . PHE A 1 93 ? 16.316 -4.079 3.160 1.00 64.00 93 PHE A C 1
ATOM 780 O O . PHE A 1 93 ? 16.165 -3.612 4.282 1.00 64.00 93 PHE A O 1
ATOM 787 N N . ASN A 1 94 ? 16.605 -3.344 2.086 1.00 68.88 94 ASN A N 1
ATOM 788 C CA . ASN A 1 94 ? 16.658 -1.883 2.083 1.00 68.88 94 ASN A CA 1
ATOM 789 C C . ASN A 1 94 ? 15.785 -1.395 0.935 1.00 68.88 94 ASN A C 1
ATOM 791 O O . ASN A 1 94 ? 16.052 -1.798 -0.194 1.00 68.88 94 ASN A O 1
ATOM 795 N N . TRP A 1 95 ? 14.812 -0.523 1.181 1.00 73.62 95 TRP A N 1
ATOM 796 C CA . TRP A 1 95 ? 13.982 0.086 0.140 1.00 73.62 95 TRP A CA 1
ATOM 797 C C . TRP A 1 95 ? 14.822 0.967 -0.803 1.00 73.62 95 TRP A C 1
ATOM 799 O O . TRP A 1 95 ? 15.017 2.153 -0.572 1.00 73.62 95 TRP A O 1
ATOM 809 N N . THR A 1 96 ? 15.367 0.382 -1.872 1.00 79.50 96 THR A N 1
ATOM 810 C CA . THR A 1 96 ? 16.073 1.129 -2.925 1.00 79.50 96 THR A CA 1
ATOM 811 C C . THR A 1 96 ? 15.128 1.446 -4.085 1.00 79.50 96 THR A C 1
ATOM 813 O O . THR A 1 96 ? 14.172 0.694 -4.302 1.00 79.50 96 THR A O 1
ATOM 816 N N . PRO A 1 97 ? 15.422 2.465 -4.918 1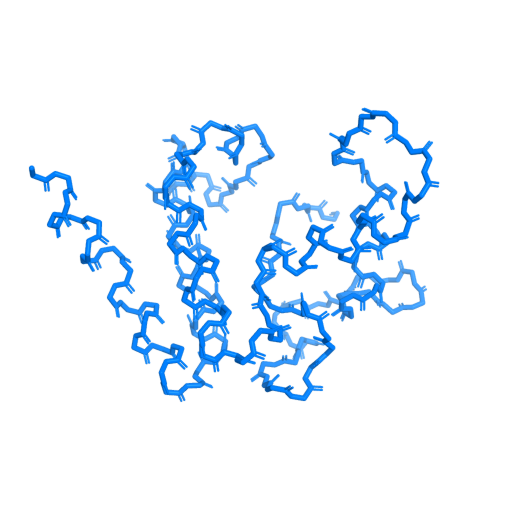.00 82.56 97 PRO A N 1
ATOM 817 C CA . PRO A 1 97 ? 14.619 2.758 -6.107 1.00 82.56 97 PRO A CA 1
ATOM 818 C C . PRO A 1 97 ? 14.410 1.537 -7.010 1.00 82.56 97 PRO A C 1
ATOM 820 O O . PRO A 1 97 ? 13.334 1.350 -7.562 1.00 82.56 97 PRO A O 1
ATOM 823 N N . ALA A 1 98 ? 15.407 0.649 -7.114 1.00 84.81 98 ALA A N 1
ATOM 824 C CA . ALA A 1 98 ? 15.294 -0.591 -7.880 1.00 84.81 98 ALA A CA 1
ATOM 825 C C . ALA A 1 98 ? 14.268 -1.575 -7.290 1.00 84.81 98 ALA A C 1
ATOM 827 O O . ALA A 1 98 ? 13.551 -2.226 -8.047 1.00 84.81 98 ALA A O 1
ATOM 828 N N . ILE A 1 99 ? 14.177 -1.685 -5.957 1.00 83.19 99 ILE A N 1
ATOM 829 C CA . ILE A 1 99 ? 13.135 -2.499 -5.314 1.00 83.19 99 ILE A CA 1
ATOM 830 C C . ILE A 1 99 ? 11.773 -1.899 -5.571 1.00 83.19 99 ILE A C 1
ATOM 832 O O . ILE A 1 99 ? 10.855 -2.638 -5.905 1.00 83.19 99 ILE A O 1
ATOM 836 N N . ILE A 1 100 ? 11.639 -0.587 -5.405 1.00 84.75 100 ILE A N 1
ATOM 837 C CA . ILE A 1 100 ? 10.317 0.023 -5.450 1.00 84.75 100 ILE A CA 1
ATOM 838 C C . ILE A 1 100 ? 9.793 0.034 -6.886 1.00 84.75 100 ILE A C 1
ATOM 840 O O . ILE A 1 100 ? 8.641 -0.307 -7.124 1.00 84.75 100 ILE A O 1
ATOM 844 N N . ASN A 1 101 ? 10.675 0.273 -7.856 1.00 88.56 101 ASN A N 1
ATOM 845 C CA . ASN A 1 101 ? 10.395 0.068 -9.270 1.00 88.56 101 ASN A CA 1
ATOM 846 C C . ASN A 1 101 ? 9.906 -1.358 -9.558 1.00 88.56 101 ASN A C 1
ATOM 848 O O . ASN A 1 101 ? 8.888 -1.520 -10.229 1.00 88.56 101 ASN A O 1
ATOM 852 N N . LYS A 1 102 ? 10.587 -2.377 -9.017 1.00 88.81 102 LYS A N 1
ATOM 853 C CA . LYS A 1 102 ? 10.207 -3.784 -9.204 1.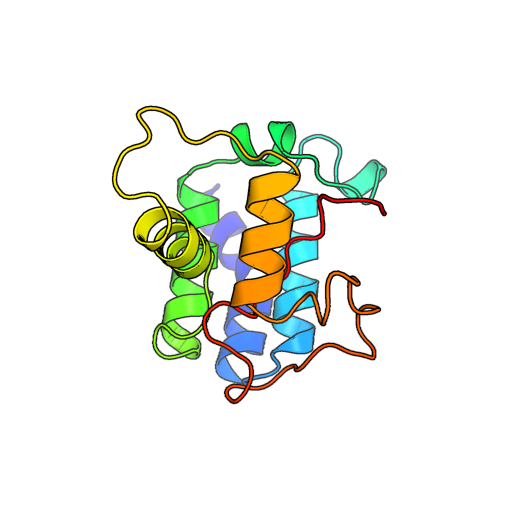00 88.81 102 LYS A CA 1
ATOM 854 C C . LYS A 1 102 ? 8.875 -4.123 -8.530 1.00 88.81 102 LYS A C 1
ATOM 856 O O . LYS A 1 102 ? 8.051 -4.806 -9.130 1.00 88.81 102 LYS A O 1
ATOM 861 N N . LEU A 1 103 ? 8.645 -3.634 -7.309 1.00 89.69 103 LEU A N 1
ATOM 862 C CA . LEU A 1 103 ? 7.352 -3.758 -6.637 1.00 89.69 103 LEU A CA 1
ATOM 863 C C . LEU A 1 103 ? 6.264 -3.130 -7.508 1.00 89.69 103 LEU A C 1
ATOM 865 O O . LEU A 1 103 ? 5.291 -3.807 -7.807 1.00 89.69 103 LEU A O 1
ATOM 869 N N . GLY A 1 104 ? 6.467 -1.892 -7.965 1.00 92.19 104 GLY A N 1
ATOM 870 C CA . GLY A 1 104 ? 5.529 -1.164 -8.814 1.00 92.19 104 GLY A CA 1
ATOM 871 C C . GLY A 1 104 ? 5.192 -1.899 -10.112 1.00 92.19 104 GLY A C 1
ATOM 872 O O . GLY A 1 104 ? 4.032 -1.903 -10.515 1.00 92.19 104 GLY A O 1
ATOM 873 N N . ASP A 1 105 ? 6.164 -2.572 -10.733 1.00 92.50 105 ASP A N 1
ATOM 874 C CA . ASP A 1 105 ? 5.919 -3.421 -11.905 1.00 92.50 105 ASP A CA 1
ATOM 875 C C . ASP A 1 105 ? 5.056 -4.652 -11.545 1.00 92.50 105 ASP A C 1
ATOM 877 O O . ASP A 1 105 ? 4.127 -4.991 -12.276 1.00 92.50 105 ASP A O 1
ATOM 881 N N . ASN A 1 106 ? 5.312 -5.297 -10.399 1.00 92.69 106 ASN A N 1
ATOM 882 C CA . ASN A 1 106 ? 4.581 -6.491 -9.952 1.00 92.69 106 ASN A CA 1
ATOM 883 C C . ASN A 1 106 ? 3.142 -6.192 -9.500 1.00 92.69 106 ASN A C 1
ATOM 885 O O . ASN A 1 106 ? 2.227 -6.958 -9.802 1.00 92.69 106 ASN A O 1
ATOM 889 N N . VAL A 1 107 ? 2.938 -5.090 -8.775 1.00 93.88 107 VAL A N 1
ATOM 890 C CA . VAL A 1 107 ? 1.623 -4.708 -8.233 1.00 93.88 107 VAL A CA 1
ATOM 891 C C . VAL A 1 107 ? 0.828 -3.823 -9.195 1.00 93.88 107 VAL A C 1
ATOM 893 O O . VAL A 1 107 ? -0.311 -3.469 -8.911 1.00 93.88 107 VAL A O 1
ATOM 896 N N . GLY A 1 108 ? 1.395 -3.470 -10.352 1.00 93.75 108 GLY A N 1
ATOM 897 C CA . GLY A 1 108 ? 0.708 -2.731 -11.413 1.00 93.75 108 GLY A CA 1
ATOM 898 C C . GLY A 1 108 ? 0.620 -1.218 -11.209 1.00 93.75 108 GLY A C 1
ATOM 899 O O . GLY A 1 108 ? -0.293 -0.593 -11.738 1.00 93.75 108 GLY A O 1
ATOM 900 N N . TRP A 1 109 ? 1.544 -0.619 -10.459 1.00 94.19 109 TRP A N 1
ATOM 901 C CA . TRP A 1 109 ? 1.727 0.842 -10.390 1.00 94.19 109 TRP A CA 1
ATOM 902 C C . TRP A 1 109 ? 2.581 1.381 -11.537 1.00 94.19 109 TRP A C 1
ATOM 904 O O . TRP A 1 109 ? 2.604 2.585 -11.792 1.00 94.19 109 TRP A O 1
ATOM 914 N N . ARG A 1 110 ? 3.295 0.492 -12.232 1.00 94.00 110 ARG A N 1
ATOM 915 C CA . ARG A 1 110 ? 4.142 0.821 -13.373 1.00 94.00 110 ARG A CA 1
ATOM 916 C C . ARG A 1 110 ? 3.801 -0.058 -14.556 1.00 94.00 110 ARG A C 1
ATOM 918 O O . ARG A 1 110 ? 3.492 -1.240 -14.413 1.00 94.00 110 ARG A O 1
ATOM 925 N N . LYS A 1 111 ? 3.886 0.525 -15.746 1.00 92.38 111 LYS A N 1
ATOM 926 C CA . LYS A 1 111 ? 3.717 -0.185 -17.008 1.00 92.38 111 LYS A CA 1
ATOM 927 C C . LYS A 1 111 ? 4.833 0.220 -17.951 1.00 92.38 111 LYS A C 1
ATOM 929 O O . LYS A 1 111 ? 5.046 1.404 -18.180 1.00 92.38 111 LYS A O 1
ATOM 934 N N . GLU A 1 112 ? 5.553 -0.772 -18.474 1.00 92.69 112 GLU A N 1
ATOM 935 C CA . GLU A 1 112 ? 6.667 -0.551 -19.411 1.00 92.69 112 GLU A CA 1
ATOM 936 C C . GLU A 1 112 ? 7.725 0.425 -18.847 1.00 92.69 112 GLU A C 1
ATOM 938 O O . GLU A 1 112 ? 8.308 1.232 -19.564 1.00 92.69 112 GLU A O 1
ATOM 943 N N . GLY A 1 113 ? 7.967 0.354 -17.531 1.00 89.75 113 GLY A N 1
ATOM 944 C CA . GLY A 1 113 ? 8.930 1.201 -16.821 1.00 89.75 113 GLY A CA 1
ATOM 945 C C . GLY A 1 113 ? 8.428 2.603 -16.453 1.00 89.75 113 GLY A C 1
ATOM 946 O O . GLY A 1 113 ? 9.170 3.351 -15.814 1.00 89.75 113 GLY A O 1
ATOM 947 N N . VAL A 1 114 ? 7.187 2.953 -16.799 1.00 91.94 114 VAL A N 1
ATOM 948 C CA . VAL A 1 114 ? 6.582 4.262 -16.519 1.00 91.94 114 VAL A CA 1
ATOM 949 C C . VAL A 1 114 ? 5.591 4.147 -15.364 1.00 91.94 114 VAL A C 1
ATOM 951 O O . VAL A 1 114 ? 4.733 3.264 -15.373 1.00 91.94 114 VAL A O 1
ATOM 954 N N . TRP A 1 115 ? 5.710 5.037 -14.376 1.00 91.75 115 TRP A N 1
ATOM 955 C CA . TRP A 1 115 ? 4.753 5.158 -13.274 1.00 91.75 115 TRP A CA 1
ATOM 956 C C . TRP A 1 115 ? 3.406 5.673 -13.779 1.00 91.75 115 TRP A C 1
ATOM 958 O O . TRP A 1 115 ? 3.342 6.588 -14.601 1.00 91.75 115 TRP A O 1
ATOM 968 N N . LEU A 1 116 ? 2.327 5.048 -13.317 1.00 91.81 116 LEU A N 1
ATOM 969 C CA . LEU A 1 116 ? 0.970 5.452 -13.656 1.00 91.81 116 LEU A CA 1
ATOM 970 C C . LEU A 1 116 ? 0.580 6.714 -12.875 1.00 91.81 116 LEU A C 1
ATOM 972 O O . LEU A 1 116 ? 0.977 6.901 -11.731 1.00 91.81 116 LEU A O 1
ATOM 976 N N . ASN A 1 117 ? -0.242 7.570 -13.479 1.00 89.81 117 ASN A N 1
ATOM 977 C CA . ASN A 1 117 ? -0.766 8.764 -12.825 1.00 89.81 117 ASN A CA 1
ATOM 978 C C . ASN A 1 117 ? -1.894 8.389 -11.861 1.00 89.81 117 ASN A C 1
ATOM 980 O O . ASN A 1 117 ? -2.997 8.013 -12.278 1.00 89.81 117 ASN A O 1
ATOM 984 N N . TYR A 1 118 ? -1.641 8.542 -10.568 1.00 86.62 118 TYR A N 1
ATOM 985 C CA . TYR A 1 118 ? -2.672 8.424 -9.548 1.00 86.62 118 TYR A CA 1
ATOM 986 C C . TYR A 1 118 ? -3.600 9.662 -9.539 1.00 86.62 118 TYR A C 1
ATOM 988 O O . TYR A 1 118 ? -3.143 10.771 -9.814 1.00 86.62 118 TYR A O 1
ATOM 996 N N . PRO A 1 119 ? -4.903 9.517 -9.219 1.00 89.25 119 PRO A N 1
ATOM 997 C CA . PRO A 1 119 ? -5.635 8.250 -9.077 1.00 89.25 119 PRO A CA 1
ATOM 998 C C . PRO A 1 119 ? -6.114 7.709 -10.426 1.00 89.25 119 PRO A C 1
ATOM 1000 O O . PRO A 1 119 ? -6.522 6.558 -10.529 1.00 89.25 119 PRO A O 1
ATOM 1003 N N . SER A 1 120 ? -6.081 8.536 -11.473 1.00 89.31 120 SER A N 1
ATOM 1004 C CA . SER A 1 120 ? -6.814 8.307 -12.724 1.00 89.31 120 SER A CA 1
ATOM 1005 C C . SER A 1 120 ? -6.456 7.021 -13.479 1.00 89.31 120 SER A C 1
ATOM 1007 O O . SER A 1 120 ? -7.280 6.517 -14.238 1.00 89.31 120 SER A O 1
ATOM 1009 N N . GLN A 1 121 ? -5.243 6.497 -13.295 1.00 92.38 121 GLN A N 1
ATOM 1010 C CA . GLN A 1 121 ? -4.748 5.301 -13.981 1.00 92.38 121 GLN A CA 1
ATOM 1011 C C . GLN A 1 121 ? -4.666 4.065 -13.070 1.00 92.38 121 GLN A C 1
ATOM 1013 O O . GLN A 1 121 ? -4.229 3.009 -13.527 1.00 92.38 121 GLN A O 1
ATOM 1018 N N . TYR A 1 122 ? -5.089 4.175 -11.809 1.00 93.06 122 TYR A N 1
ATOM 1019 C CA . TYR A 1 122 ? -5.087 3.077 -10.840 1.00 93.06 122 TYR A CA 1
ATOM 1020 C C . TYR A 1 122 ? -6.423 2.325 -10.859 1.00 93.06 122 TYR A C 1
ATOM 1022 O O . TYR A 1 122 ? -7.459 2.863 -11.252 1.00 93.06 122 TYR A O 1
ATOM 1030 N N . THR A 1 123 ? -6.407 1.054 -10.446 1.00 94.69 123 THR A N 1
ATOM 1031 C CA . THR A 1 123 ? -7.608 0.205 -10.423 1.00 94.69 123 THR A CA 1
ATOM 1032 C C . THR A 1 123 ? -8.074 -0.018 -8.988 1.00 94.69 123 THR A C 1
ATOM 1034 O O . THR A 1 123 ? -7.506 -0.820 -8.256 1.00 94.69 123 THR A O 1
ATOM 1037 N N . PHE A 1 124 ? -9.158 0.650 -8.593 1.00 95.12 124 PHE A N 1
ATOM 1038 C CA . PHE A 1 124 ? -9.727 0.554 -7.243 1.00 95.12 124 PHE A CA 1
ATOM 1039 C C . PHE A 1 124 ? -10.847 -0.486 -7.155 1.00 95.12 124 PHE A C 1
ATOM 1041 O O . PHE A 1 124 ? -12.004 -0.168 -6.880 1.00 95.12 124 PHE A O 1
ATOM 1048 N N . ASN A 1 125 ? -10.516 -1.744 -7.435 1.00 95.06 125 ASN A N 1
ATOM 1049 C CA . ASN A 1 125 ? -11.408 -2.881 -7.218 1.00 95.06 125 ASN A CA 1
ATOM 1050 C C . ASN A 1 125 ? -10.614 -4.177 -7.020 1.00 95.06 125 ASN A C 1
ATOM 1052 O O . ASN A 1 125 ? -9.413 -4.226 -7.267 1.00 95.06 125 ASN A O 1
ATOM 1056 N N . ILE A 1 126 ? -11.304 -5.246 -6.619 1.00 93.69 126 ILE A N 1
ATOM 1057 C CA . ILE A 1 126 ? -10.689 -6.545 -6.311 1.00 93.69 126 ILE A CA 1
ATOM 1058 C C . ILE A 1 126 ? -10.042 -7.247 -7.522 1.00 93.69 126 ILE A C 1
ATOM 1060 O O . ILE A 1 126 ? -9.275 -8.185 -7.349 1.00 93.69 126 ILE A O 1
ATOM 1064 N N . HIS A 1 127 ? -10.327 -6.812 -8.753 1.00 94.75 127 HIS A N 1
ATOM 1065 C CA . HIS A 1 127 ? -9.699 -7.351 -9.964 1.00 94.75 127 HIS A CA 1
ATOM 1066 C C . HIS A 1 127 ? -8.346 -6.703 -10.283 1.00 94.75 127 HIS A C 1
ATOM 1068 O O . HIS A 1 127 ? -7.703 -7.104 -11.255 1.00 94.75 127 HIS A O 1
ATOM 1074 N N . ALA A 1 128 ? -7.906 -5.712 -9.499 1.00 95.88 128 ALA A N 1
ATOM 1075 C CA . ALA A 1 128 ? -6.552 -5.186 -9.598 1.00 95.88 128 ALA A CA 1
ATOM 1076 C C . ALA A 1 128 ? -5.508 -6.285 -9.299 1.00 95.88 128 ALA A C 1
ATOM 1078 O O . ALA A 1 128 ? -5.846 -7.303 -8.686 1.00 95.88 128 ALA A O 1
ATOM 1079 N N . PRO A 1 129 ? -4.241 -6.114 -9.712 1.00 96.38 129 PRO A N 1
ATOM 1080 C CA . PRO A 1 129 ? -3.183 -7.072 -9.399 1.00 96.38 129 PRO A CA 1
ATOM 1081 C C . PRO A 1 129 ? -3.041 -7.347 -7.894 1.00 96.38 129 PRO A C 1
ATOM 1083 O O . PRO A 1 129 ? -3.408 -6.523 -7.055 1.00 96.38 129 PRO A O 1
ATOM 1086 N N . LEU A 1 130 ? -2.477 -8.505 -7.549 1.00 96.38 130 LEU A N 1
ATOM 1087 C CA . LEU A 1 130 ? -2.157 -8.846 -6.163 1.00 96.38 130 LEU A CA 1
ATOM 1088 C C . LEU A 1 130 ? -1.249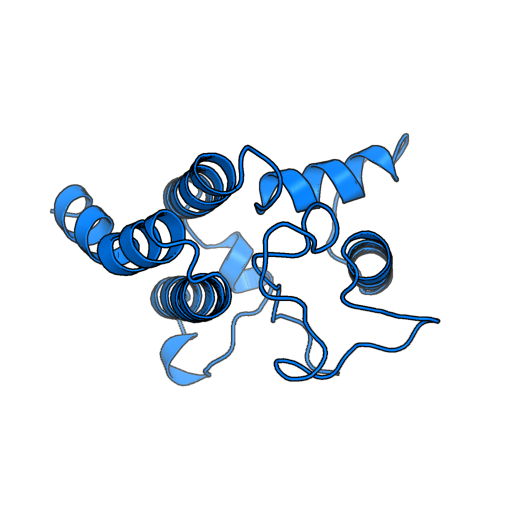 -7.763 -5.554 1.00 96.38 130 LEU A C 1
ATOM 1090 O O . LEU A 1 130 ? -0.248 -7.380 -6.158 1.00 96.38 130 LEU A O 1
ATOM 1094 N N . GLY A 1 131 ? -1.604 -7.264 -4.370 1.00 94.62 131 GLY A N 1
ATOM 1095 C CA . GLY A 1 131 ? -0.861 -6.203 -3.689 1.00 94.62 131 GLY A CA 1
ATOM 1096 C C . GLY A 1 131 ? -1.008 -4.811 -4.314 1.00 94.62 131 GLY A C 1
ATOM 1097 O O . GLY A 1 131 ? -0.269 -3.913 -3.930 1.00 94.62 131 GLY A O 1
ATOM 1098 N N . HIS A 1 132 ? -1.936 -4.590 -5.255 1.00 96.19 132 HIS A N 1
ATOM 1099 C CA . HIS A 1 132 ? -2.120 -3.266 -5.874 1.00 96.19 132 HIS A CA 1
ATOM 1100 C C . HIS A 1 132 ? -2.455 -2.165 -4.861 1.00 96.19 132 HIS A C 1
ATOM 1102 O O . HIS A 1 132 ? -2.104 -1.007 -5.073 1.00 96.19 132 HIS A O 1
ATOM 1108 N N . LEU A 1 133 ? -3.131 -2.522 -3.770 1.00 95.75 133 LEU A N 1
ATOM 1109 C CA . LEU A 1 133 ? -3.495 -1.617 -2.687 1.00 95.75 133 LEU A CA 1
ATOM 1110 C C . LEU A 1 133 ? -2.980 -2.160 -1.339 1.00 95.75 133 LEU A C 1
ATOM 1112 O O . LEU A 1 133 ? -2.772 -3.374 -1.210 1.00 95.75 133 LEU A O 1
ATOM 1116 N N . PRO A 1 134 ? -2.806 -1.296 -0.326 1.00 94.38 134 PRO A N 1
ATOM 1117 C CA . PRO A 1 134 ? -2.788 0.170 -0.431 1.00 94.38 134 PRO A CA 1
ATOM 1118 C C . PRO A 1 134 ? -1.592 0.676 -1.261 1.00 94.38 134 PRO A C 1
ATOM 1120 O O . PRO A 1 134 ? -0.610 -0.042 -1.437 1.00 94.38 134 PRO A O 1
ATOM 1123 N N . THR A 1 135 ? -1.670 1.889 -1.808 1.00 89.50 135 THR A N 1
ATOM 1124 C CA . THR A 1 135 ? -0.578 2.493 -2.588 1.00 89.50 135 THR A CA 1
ATOM 1125 C C . THR A 1 135 ? 0.494 3.083 -1.677 1.00 89.50 135 THR A C 1
ATOM 1127 O O . THR A 1 135 ? 0.179 3.717 -0.672 1.00 89.50 135 THR A O 1
ATOM 1130 N N . PHE A 1 136 ? 1.769 2.916 -2.038 1.00 73.00 136 PHE A N 1
ATOM 1131 C CA . PHE A 1 136 ? 2.863 3.652 -1.401 1.00 73.00 136 PHE A CA 1
ATOM 1132 C C . PHE A 1 136 ? 3.085 4.978 -2.127 1.00 73.00 136 PHE A C 1
ATOM 1134 O O . PHE A 1 136 ? 3.421 4.987 -3.309 1.00 73.00 136 PHE A O 1
ATOM 1141 N N . TRP A 1 137 ? 2.925 6.080 -1.402 1.00 60.22 137 TRP A N 1
ATOM 1142 C CA . TRP A 1 137 ? 3.108 7.444 -1.908 1.00 60.22 137 TRP A CA 1
ATOM 1143 C C . TRP A 1 137 ? 4.501 8.020 -1.667 1.00 60.22 137 TRP A C 1
ATOM 1145 O O . TRP A 1 137 ? 4.829 9.093 -2.159 1.00 60.22 137 TRP A O 1
ATOM 1155 N N . ALA A 1 138 ? 5.346 7.287 -0.946 1.00 45.34 138 ALA A N 1
ATOM 1156 C CA . ALA A 1 138 ? 6.673 7.729 -0.543 1.00 45.34 138 ALA A CA 1
ATOM 1157 C C . ALA A 1 138 ? 7.710 7.663 -1.681 1.00 45.34 138 ALA A C 1
ATOM 1159 O O . ALA A 1 138 ? 8.831 7.226 -1.442 1.00 45.34 138 ALA A O 1
ATOM 1160 N N . ILE A 1 139 ? 7.361 8.031 -2.921 1.00 39.59 139 ILE A N 1
ATOM 1161 C CA . ILE A 1 139 ? 8.351 8.360 -3.955 1.00 39.59 139 ILE 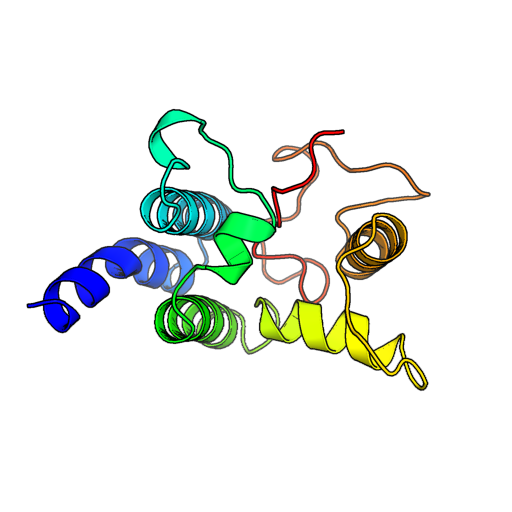A CA 1
ATOM 1162 C C . ILE A 1 139 ? 7.787 9.449 -4.859 1.00 39.59 139 ILE A C 1
ATOM 1164 O O . ILE A 1 139 ? 7.051 9.179 -5.807 1.00 39.59 139 ILE A O 1
ATOM 1168 N N . ASP A 1 140 ? 8.187 10.675 -4.558 1.00 31.14 140 ASP A N 1
ATOM 1169 C CA . ASP A 1 140 ? 8.142 11.791 -5.491 1.00 31.14 140 ASP A CA 1
ATOM 1170 C C . ASP A 1 140 ? 8.900 11.395 -6.777 1.00 31.14 140 ASP A C 1
ATOM 1172 O O . ASP A 1 140 ? 10.034 10.900 -6.714 1.00 31.14 140 ASP A O 1
ATOM 1176 N N . THR A 1 141 ? 8.246 11.528 -7.932 1.00 35.81 141 THR A N 1
ATOM 1177 C CA . THR A 1 141 ? 8.850 11.323 -9.263 1.00 35.81 141 THR A CA 1
ATOM 1178 C C . THR A 1 141 ? 9.708 12.501 -9.682 1.00 35.81 141 THR A C 1
ATOM 1180 O O . THR A 1 141 ? 9.208 13.640 -9.560 1.00 35.81 141 THR A O 1
#

Foldseek 3Di:
DVVVVLCVLCVQLLVCLQVLVQVSNLVSVLVSLLVQFPCCVVVVADAVVSVVPGDPVSQVVSQCSQCVSLVNQAGPVQLVVQLVVVCPDDPDDDDDPVSVLSSCVQQVCDDPSHGDDPPVRQDSGSPGHRHVPNDDPNDDD

Sequence (141 aa):
MEQKSNNLLFANLDNYLEQQQWQCANEETEQILLKMSEDGLETDFIDLDDIEKMSVENFKTLDQLWLKYSNNHFGFSIHKEIICFDRLNQEKFNWTPAIINKLGDNVGWRKEGVWLNYPSQYTFNIHAPLGHLPTFWAIDT

Secondary structure (DSSP, 8-state):
-HHHHHHHHTHHHHHHHHTT-HHHHHHHHHHHHHHHSSSHHHHT---HHHHHHS-HHHHHHHHHHHHHHHTSSSSHHHHHHHHHHTTTT-S-----HHHHHHHHHHHTSEETTEE--TTTTS--STTSPTT--SPP-----